Protein AF-A0A8C8GT69-F1 (afdb_monomer_lite)

Sequence (103 aa):
VYASGEIVSGHVILELNRETKVHSMKVIGRGVATAHWLEDHSVGMNAVYNDYTSKITYFRKRQHLIRGNSSAFLEKSHWLFVNRFFSFLLFKKNMSTMLICSK

Radius of gyration: 22.61 Å; chains: 1; bounding box: 60×29×49 Å

Structure (mmCIF, N/CA/C/O backbone):
data_AF-A0A8C8GT69-F1
#
_entry.id   AF-A0A8C8GT69-F1
#
loop_
_atom_site.group_PDB
_atom_site.id
_atom_site.type_symbol
_atom_site.label_atom_id
_atom_site.label_alt_id
_atom_site.label_comp_id
_atom_site.label_asym_id
_atom_site.label_entity_id
_atom_site.label_seq_id
_atom_site.pdbx_PDB_ins_code
_atom_site.Cartn_x
_atom_site.Cartn_y
_atom_site.Cartn_z
_atom_site.occupancy
_atom_site.B_iso_or_equiv
_atom_site.auth_seq_id
_atom_site.auth_comp_id
_atom_site.auth_asym_id
_atom_site.auth_atom_id
_atom_site.pdbx_PDB_model_num
ATOM 1 N N . VAL A 1 1 ? -10.227 0.559 -12.342 1.00 73.62 1 VAL A N 1
ATOM 2 C CA . VAL A 1 1 ? -8.816 0.975 -12.544 1.00 73.62 1 VAL A CA 1
ATOM 3 C C . VAL A 1 1 ? -8.745 2.450 -12.205 1.00 73.62 1 VAL A C 1
ATOM 5 O O . VAL A 1 1 ? -9.679 3.137 -12.584 1.00 73.62 1 VAL A O 1
ATOM 8 N N . TYR A 1 2 ? -7.726 2.895 -11.463 1.00 76.50 2 TYR A N 1
ATOM 9 C CA . TYR A 1 2 ? -7.588 4.296 -11.046 1.00 76.50 2 TYR A CA 1
ATOM 10 C C . TYR A 1 2 ? -6.448 4.996 -11.795 1.00 76.50 2 TYR A C 1
ATOM 12 O O . TYR A 1 2 ? -5.452 4.351 -12.133 1.00 76.50 2 TYR A O 1
ATOM 20 N N . ALA A 1 3 ? -6.563 6.303 -11.997 1.00 77.75 3 ALA A N 1
ATOM 21 C CA . ALA A 1 3 ? -5.600 7.150 -12.693 1.00 77.75 3 ALA A CA 1
ATOM 22 C C . ALA A 1 3 ? -5.089 8.312 -11.821 1.00 77.75 3 ALA A C 1
ATOM 24 O O . ALA A 1 3 ? -5.585 8.594 -10.728 1.00 77.75 3 ALA A O 1
ATOM 25 N N . SER A 1 4 ? -4.055 9.006 -12.310 1.00 80.12 4 SER A N 1
ATOM 26 C CA . SER A 1 4 ? -3.572 10.228 -11.659 1.00 80.12 4 SER A CA 1
ATOM 27 C C . SER A 1 4 ? -4.676 11.286 -11.627 1.00 80.12 4 SER A C 1
ATOM 29 O O . SER A 1 4 ? -5.316 11.551 -12.636 1.00 80.12 4 SER A O 1
ATOM 31 N N . GLY A 1 5 ? -4.829 11.947 -10.484 1.00 78.62 5 GLY A N 1
ATOM 32 C CA . GLY A 1 5 ? -5.864 12.946 -10.226 1.00 78.62 5 GLY A CA 1
ATOM 33 C C . GLY A 1 5 ? -7.137 12.359 -9.623 1.00 78.62 5 GLY A C 1
ATOM 34 O O . GLY A 1 5 ? -7.962 13.119 -9.125 1.00 78.62 5 GLY A O 1
ATOM 35 N N . GLU A 1 6 ? -7.286 11.034 -9.599 1.00 80.81 6 GLU A N 1
ATOM 36 C CA . GLU A 1 6 ? -8.459 10.397 -9.012 1.00 80.81 6 GLU A CA 1
ATOM 37 C C . GLU A 1 6 ? -8.322 10.200 -7.501 1.00 80.81 6 GLU A C 1
ATOM 39 O O . GLU A 1 6 ? -7.228 10.063 -6.937 1.00 80.81 6 GLU A O 1
ATOM 44 N N . ILE A 1 7 ? -9.474 10.188 -6.835 1.00 80.00 7 ILE A N 1
ATOM 45 C CA . ILE A 1 7 ? -9.587 9.921 -5.408 1.00 80.00 7 ILE A CA 1
ATOM 46 C C . ILE A 1 7 ? -9.832 8.428 -5.218 1.00 80.00 7 ILE A C 1
ATOM 48 O O . ILE A 1 7 ? -10.824 7.882 -5.694 1.00 80.00 7 ILE A O 1
ATOM 52 N N . VAL A 1 8 ? -8.951 7.783 -4.462 1.00 81.25 8 VAL A N 1
ATOM 53 C CA . VAL A 1 8 ? -9.171 6.429 -3.957 1.00 81.25 8 VAL A CA 1
ATOM 54 C C . VAL A 1 8 ? -9.746 6.549 -2.558 1.00 81.25 8 VAL A C 1
ATOM 56 O O . VAL A 1 8 ? -9.054 6.984 -1.634 1.00 81.25 8 VAL A O 1
ATOM 59 N N . SER A 1 9 ? -11.007 6.164 -2.402 1.00 82.50 9 SER A N 1
ATOM 60 C CA . SER A 1 9 ? -11.704 6.154 -1.122 1.00 82.50 9 SER A CA 1
ATOM 61 C C . SER A 1 9 ? -12.224 4.766 -0.775 1.00 82.50 9 SER A C 1
ATOM 63 O O . SER A 1 9 ? -12.397 3.905 -1.638 1.00 82.50 9 SER A O 1
ATOM 65 N N . GLY A 1 10 ? -12.446 4.533 0.513 1.00 83.75 10 GLY A N 1
ATOM 66 C CA . GLY A 1 10 ? -12.974 3.268 0.992 1.00 83.75 10 GLY A CA 1
ATOM 67 C C . GLY A 1 10 ? -13.192 3.262 2.493 1.00 83.75 10 GLY A C 1
ATOM 68 O O . GLY A 1 10 ? -12.941 4.248 3.189 1.00 83.75 10 GLY A O 1
ATOM 69 N N . HIS A 1 11 ? -13.647 2.118 2.985 1.00 80.06 11 HIS A N 1
ATOM 70 C CA . HIS A 1 11 ? -13.910 1.895 4.396 1.00 80.06 11 HIS A CA 1
ATOM 71 C C . HIS A 1 11 ? -12.984 0.806 4.916 1.00 80.06 11 HIS A C 1
ATOM 73 O O . HIS A 1 11 ? -12.781 -0.218 4.264 1.00 80.06 11 HIS A O 1
ATOM 79 N N . VAL A 1 12 ? -12.419 1.033 6.095 1.00 79.56 12 VAL A N 1
ATOM 80 C CA . VAL A 1 12 ? -11.842 -0.050 6.890 1.00 79.56 12 VAL A CA 1
ATOM 81 C C . VAL A 1 12 ? -12.947 -0.577 7.782 1.00 79.56 12 VAL A C 1
ATOM 83 O O . VAL A 1 12 ? -13.657 0.224 8.379 1.00 79.56 12 VAL A O 1
ATOM 86 N N . ILE A 1 13 ? -13.090 -1.897 7.845 1.00 77.69 13 ILE A N 1
ATOM 87 C CA . ILE A 1 13 ? -14.003 -2.593 8.747 1.00 77.69 13 ILE A CA 1
ATOM 88 C C . ILE A 1 13 ? -13.135 -3.475 9.641 1.00 77.69 13 ILE A C 1
ATOM 90 O O . ILE A 1 13 ? -12.313 -4.245 9.146 1.00 77.69 13 ILE A O 1
ATOM 94 N N . LEU A 1 14 ? -13.282 -3.322 10.954 1.00 75.56 14 LEU A N 1
ATOM 95 C CA . LEU A 1 14 ? -12.639 -4.176 11.945 1.00 75.56 14 LEU A CA 1
ATOM 96 C C . LEU A 1 14 ? -13.737 -4.911 12.703 1.00 75.56 14 LEU A C 1
ATOM 98 O O . LEU A 1 14 ? -14.584 -4.257 13.290 1.00 75.56 14 LEU A O 1
ATOM 102 N N . GLU A 1 15 ? -13.702 -6.238 12.718 1.00 76.75 15 GLU A N 1
ATOM 103 C CA . GLU A 1 15 ? -14.633 -7.063 13.489 1.00 7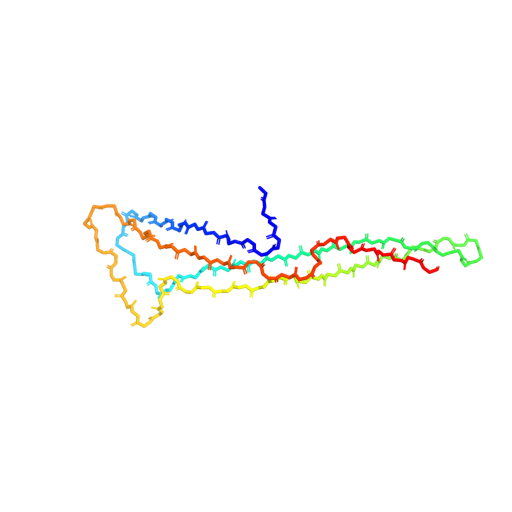6.75 15 GLU A CA 1
ATOM 104 C C . GLU A 1 15 ? -13.884 -7.725 14.646 1.00 76.75 15 GLU A C 1
ATOM 106 O O . GLU A 1 15 ? -12.796 -8.276 14.470 1.00 76.75 15 GLU A O 1
ATOM 111 N N . LEU A 1 16 ? -14.442 -7.633 15.853 1.00 74.50 16 LEU A N 1
ATOM 112 C CA . LEU A 1 16 ? -13.823 -8.137 17.075 1.00 74.50 16 LEU A CA 1
ATOM 113 C C . LEU A 1 16 ? -14.834 -8.971 17.855 1.00 74.50 16 LEU A C 1
ATOM 115 O O . LEU A 1 16 ? -15.934 -8.514 18.155 1.00 74.50 16 LEU A O 1
ATOM 119 N N . ASN A 1 17 ? -14.422 -10.173 18.249 1.00 72.56 17 ASN A N 1
ATOM 120 C CA . ASN A 1 17 ? -15.278 -11.118 18.974 1.00 72.56 17 ASN A CA 1
ATOM 121 C C . ASN A 1 17 ? -15.250 -10.917 20.498 1.00 72.56 17 ASN A C 1
ATOM 123 O O . ASN A 1 17 ? -15.985 -11.569 21.239 1.00 72.56 17 ASN A O 1
ATOM 127 N N . ARG A 1 18 ? -14.352 -10.060 20.997 1.00 74.50 18 ARG A N 1
ATOM 128 C CA . ARG A 1 18 ? -14.160 -9.764 22.421 1.00 74.50 18 ARG A CA 1
ATOM 129 C C . ARG A 1 18 ? -13.767 -8.302 22.593 1.00 74.50 18 ARG A C 1
ATOM 131 O O . ARG A 1 18 ? -13.279 -7.669 21.658 1.00 74.50 18 ARG A O 1
ATOM 138 N N . GLU A 1 19 ? -13.947 -7.794 23.806 1.00 73.69 19 GLU A N 1
ATOM 139 C CA . GLU A 1 19 ? -13.508 -6.449 24.159 1.00 73.69 19 GLU A CA 1
ATOM 140 C C . GLU A 1 19 ? -11.992 -6.364 23.970 1.00 73.69 19 GLU A C 1
ATOM 142 O O . GLU A 1 19 ? -11.234 -7.127 24.568 1.00 73.69 19 GLU A O 1
ATOM 147 N N . THR A 1 20 ? -11.563 -5.491 23.061 1.00 76.94 20 THR A N 1
ATOM 148 C CA . THR A 1 20 ? -10.160 -5.352 22.676 1.00 76.94 20 THR A CA 1
ATOM 149 C C . THR A 1 20 ? -9.812 -3.878 22.643 1.00 76.94 20 THR A C 1
ATOM 151 O O . THR A 1 20 ? -10.421 -3.094 21.914 1.00 76.94 20 THR A O 1
ATOM 154 N N . LYS A 1 21 ? -8.795 -3.495 23.414 1.00 76.06 21 LYS A N 1
ATOM 155 C CA . LYS A 1 21 ? -8.299 -2.121 23.428 1.00 76.06 21 LYS A CA 1
ATOM 156 C C . LYS A 1 21 ? -7.459 -1.866 22.178 1.00 76.06 21 LYS A C 1
ATOM 158 O O . LYS A 1 21 ? -6.319 -2.315 22.082 1.00 76.06 21 LYS A O 1
ATOM 163 N N . VAL A 1 22 ? -8.004 -1.117 21.223 1.00 77.00 22 VAL A N 1
ATOM 164 C CA . VAL A 1 22 ? -7.264 -0.699 20.025 1.00 77.00 22 VAL A CA 1
ATOM 165 C C . VAL A 1 22 ? -6.514 0.593 20.329 1.00 77.00 22 VAL A C 1
ATOM 167 O O . VAL A 1 22 ? -7.116 1.652 20.476 1.00 77.00 22 VAL A O 1
ATOM 170 N N . HIS A 1 23 ? -5.183 0.516 20.418 1.00 81.06 23 HIS A N 1
ATOM 171 C CA . HIS A 1 23 ? -4.355 1.694 20.690 1.00 81.06 23 HIS A CA 1
ATOM 172 C C . HIS A 1 23 ? -4.312 2.647 19.489 1.00 81.06 23 HIS A C 1
ATOM 174 O O . HIS A 1 23 ? -4.536 3.842 19.625 1.00 81.06 23 HIS A O 1
ATOM 180 N N . SER A 1 24 ? -4.048 2.141 18.284 1.00 84.25 24 SER A N 1
ATOM 181 C CA . SER A 1 24 ? -4.060 2.973 17.082 1.00 84.25 24 SER A CA 1
ATOM 182 C C . SER A 1 24 ? -4.393 2.157 15.845 1.00 84.25 24 SER A C 1
ATOM 184 O O . SER A 1 24 ? -4.103 0.965 15.773 1.00 84.25 24 SER A O 1
ATOM 186 N N . MET A 1 25 ? -4.969 2.822 14.851 1.00 83.94 25 MET A N 1
ATOM 187 C CA . MET A 1 25 ? -5.266 2.245 13.548 1.00 83.94 25 MET A CA 1
ATOM 188 C C . MET A 1 25 ? -4.859 3.246 12.479 1.00 83.94 25 MET A C 1
ATOM 190 O O . MET A 1 25 ? -5.153 4.439 12.588 1.00 83.94 25 MET A O 1
ATOM 194 N N . LYS A 1 26 ? -4.166 2.774 11.444 1.00 86.81 26 LYS A N 1
ATOM 195 C CA . LYS A 1 26 ? -3.699 3.608 10.337 1.00 86.81 26 LYS A CA 1
ATOM 196 C C . LYS A 1 26 ? -3.831 2.872 9.013 1.00 86.81 26 LYS A C 1
ATOM 198 O O . LYS A 1 26 ? -3.536 1.685 8.938 1.00 86.81 26 LYS A O 1
ATOM 203 N N . VAL A 1 27 ? -4.193 3.609 7.974 1.00 86.94 27 VAL A N 1
ATOM 204 C CA . VAL A 1 27 ? -4.161 3.160 6.583 1.00 86.94 27 VAL A CA 1
ATOM 205 C C . VAL A 1 27 ? -2.954 3.784 5.908 1.00 86.94 27 VAL A C 1
ATOM 207 O O . VAL A 1 27 ? -2.656 4.967 6.097 1.00 86.94 27 VAL A O 1
ATOM 210 N N . ILE A 1 28 ? -2.238 2.978 5.129 1.00 87.75 28 ILE A N 1
ATOM 211 C CA . ILE A 1 28 ? -1.070 3.415 4.371 1.00 87.75 28 ILE A CA 1
ATOM 212 C C . ILE A 1 28 ? -1.293 3.057 2.906 1.00 87.75 28 ILE A C 1
ATOM 214 O O . ILE A 1 28 ? -1.280 1.886 2.547 1.00 87.75 28 ILE A O 1
ATOM 218 N N . GLY A 1 29 ? -1.455 4.073 2.063 1.00 84.31 29 GLY A N 1
ATOM 219 C CA . GLY A 1 29 ? -1.460 3.918 0.612 1.00 84.31 29 GLY A CA 1
ATOM 220 C C . GLY A 1 29 ? -0.042 4.050 0.063 1.00 84.31 29 GLY A C 1
ATOM 221 O O . GLY A 1 29 ? 0.664 5.015 0.383 1.00 84.31 29 GLY A O 1
ATOM 222 N N . ARG A 1 30 ? 0.394 3.098 -0.767 1.00 85.50 30 ARG A N 1
ATOM 223 C CA . ARG A 1 30 ? 1.718 3.126 -1.398 1.00 85.50 30 ARG A CA 1
ATOM 224 C C . ARG A 1 30 ? 1.643 2.637 -2.844 1.00 85.50 30 ARG A C 1
ATOM 226 O O . ARG A 1 30 ? 1.226 1.512 -3.075 1.00 85.50 30 ARG A O 1
ATOM 233 N N . GLY A 1 31 ? 2.122 3.453 -3.782 1.00 83.69 31 GLY A N 1
ATOM 234 C CA . GLY A 1 31 ? 2.322 3.066 -5.183 1.00 83.69 31 GLY A CA 1
ATOM 235 C C . GLY A 1 31 ? 3.809 2.986 -5.505 1.00 83.69 31 GLY A C 1
ATOM 236 O O . GLY A 1 31 ? 4.520 3.980 -5.342 1.00 83.69 31 GLY A O 1
ATOM 237 N N . VAL A 1 32 ? 4.293 1.820 -5.929 1.00 83.81 32 VAL A N 1
ATOM 238 C CA . VAL A 1 32 ? 5.703 1.564 -6.272 1.00 83.81 32 VAL A CA 1
ATOM 239 C C . VAL A 1 32 ? 5.766 0.894 -7.635 1.00 83.81 32 VAL A C 1
ATOM 241 O O . VAL A 1 32 ? 4.995 -0.026 -7.878 1.00 83.81 32 VAL A O 1
ATOM 244 N N . ALA A 1 33 ? 6.706 1.322 -8.475 1.00 83.50 33 ALA A N 1
ATOM 245 C CA . ALA A 1 33 ? 7.188 0.516 -9.590 1.00 83.50 33 ALA A CA 1
ATOM 246 C C . ALA A 1 33 ? 8.591 0.011 -9.277 1.00 83.50 33 ALA A C 1
ATOM 248 O O . ALA A 1 33 ? 9.426 0.751 -8.748 1.00 83.50 33 ALA A O 1
ATOM 249 N N . THR A 1 34 ? 8.828 -1.240 -9.643 1.00 85.81 34 THR A N 1
ATOM 250 C CA . THR A 1 34 ? 10.152 -1.846 -9.675 1.00 85.81 34 THR A CA 1
ATOM 251 C C . THR A 1 34 ? 10.380 -2.334 -11.098 1.00 85.81 34 THR A C 1
ATOM 253 O O . THR A 1 34 ? 9.488 -2.954 -11.674 1.00 85.81 34 THR A O 1
ATOM 256 N N . ALA A 1 35 ? 11.541 -2.028 -11.658 1.00 86.75 35 ALA A N 1
ATOM 257 C CA . ALA A 1 35 ? 11.991 -2.520 -12.946 1.00 86.75 35 ALA A CA 1
ATOM 258 C C . ALA A 1 35 ? 13.281 -3.313 -12.742 1.00 86.75 35 ALA A C 1
ATOM 260 O O . ALA A 1 35 ? 14.130 -2.904 -11.951 1.00 86.75 35 ALA A O 1
ATOM 261 N N . HIS A 1 36 ? 13.401 -4.428 -13.449 1.00 88.12 36 HIS A N 1
ATOM 262 C CA . HIS A 1 36 ? 14.566 -5.304 -13.444 1.00 88.12 36 HIS A CA 1
ATOM 263 C C . HIS A 1 36 ? 15.024 -5.470 -14.890 1.00 88.12 36 HIS A C 1
ATOM 265 O O . HIS A 1 36 ? 14.175 -5.653 -15.765 1.00 88.12 36 HIS A O 1
ATOM 271 N N . TRP A 1 37 ? 16.324 -5.375 -15.150 1.00 88.44 37 TRP A N 1
ATOM 272 C CA . TRP A 1 37 ? 16.885 -5.635 -16.472 1.00 88.44 37 TRP A CA 1
ATOM 273 C C . TRP A 1 37 ? 18.270 -6.259 -16.359 1.00 88.44 37 TRP A C 1
ATOM 275 O O . TRP A 1 37 ? 19.011 -6.000 -15.413 1.00 88.44 37 TRP A O 1
ATOM 285 N N . LEU A 1 38 ? 18.586 -7.100 -17.337 1.00 89.81 38 LEU A N 1
ATOM 286 C CA . LEU A 1 38 ? 19.894 -7.712 -17.490 1.00 89.81 38 LEU A CA 1
ATOM 287 C C . LEU A 1 38 ? 20.615 -7.001 -18.631 1.00 89.81 38 LEU A C 1
ATOM 289 O O . LEU A 1 38 ? 20.008 -6.764 -19.674 1.00 89.81 38 LEU A O 1
ATOM 293 N N . GLU A 1 39 ? 21.891 -6.693 -18.445 1.00 87.50 39 GLU A N 1
ATOM 294 C CA . GLU A 1 39 ? 22.767 -6.257 -19.533 1.00 87.50 39 GLU A CA 1
ATOM 295 C C . GLU A 1 39 ? 23.859 -7.303 -19.719 1.00 87.50 39 GLU A C 1
ATOM 297 O O . GLU A 1 39 ? 24.562 -7.671 -18.771 1.00 87.50 39 GLU A O 1
ATOM 302 N N . ASP A 1 40 ? 23.988 -7.810 -20.938 1.00 86.38 40 ASP A N 1
ATOM 303 C CA . ASP A 1 40 ? 25.072 -8.688 -21.334 1.00 86.38 40 ASP A CA 1
ATOM 304 C C . ASP A 1 40 ? 26.250 -7.865 -21.855 1.00 86.38 40 ASP A C 1
ATOM 306 O O . ASP A 1 40 ? 26.107 -6.929 -22.638 1.00 86.38 40 ASP A O 1
ATOM 310 N N . HIS A 1 41 ? 27.452 -8.214 -21.410 1.00 80.88 41 HIS A N 1
ATOM 311 C CA . HIS A 1 41 ? 28.677 -7.704 -22.008 1.00 80.88 41 HIS A CA 1
ATOM 312 C C . HIS A 1 41 ? 29.657 -8.855 -22.210 1.00 80.88 41 HIS A C 1
ATOM 314 O O . HIS A 1 41 ? 29.944 -9.642 -21.305 1.00 80.88 41 HIS A O 1
ATOM 320 N N . SER A 1 42 ? 30.167 -8.966 -23.434 1.00 79.62 42 SER A N 1
ATOM 321 C CA . SER A 1 42 ? 31.208 -9.927 -23.779 1.00 79.62 42 SER A CA 1
ATOM 322 C C . SER A 1 42 ? 32.578 -9.284 -23.589 1.00 79.62 42 SER A C 1
ATOM 324 O O . SER A 1 42 ? 32.920 -8.332 -24.294 1.00 79.62 42 SER A O 1
ATOM 326 N N . VAL A 1 43 ? 33.385 -9.817 -22.675 1.00 74.62 43 VAL A N 1
ATOM 327 C CA . VAL A 1 43 ? 34.805 -9.456 -22.553 1.00 74.62 43 VAL A CA 1
ATOM 328 C C . VAL A 1 43 ? 35.621 -10.644 -23.053 1.00 74.62 43 VAL A C 1
ATOM 330 O O . VAL A 1 43 ? 35.837 -11.624 -22.339 1.00 74.62 43 VAL A O 1
ATOM 333 N N . GLY A 1 44 ? 36.030 -10.589 -24.323 1.00 78.25 44 GLY A N 1
ATOM 334 C CA . GLY A 1 44 ? 36.662 -11.723 -25.002 1.00 78.25 44 GLY A CA 1
ATOM 335 C C . GLY A 1 44 ? 35.673 -12.873 -25.227 1.00 78.25 44 GLY A C 1
ATOM 336 O O . GLY A 1 44 ? 34.610 -12.664 -25.799 1.00 78.25 44 GLY A O 1
ATOM 337 N N . MET A 1 45 ? 36.020 -14.085 -24.780 1.00 76.69 45 MET A N 1
ATOM 338 C CA . MET A 1 45 ? 35.173 -15.289 -24.897 1.00 76.69 45 MET A CA 1
ATOM 339 C C . MET A 1 45 ? 34.168 -15.471 -23.744 1.00 76.69 45 MET A C 1
ATOM 341 O O . MET A 1 45 ? 33.376 -16.410 -23.772 1.00 76.69 45 MET A O 1
ATOM 345 N N . ASN A 1 46 ? 34.188 -14.596 -22.735 1.00 75.81 46 ASN A N 1
ATOM 346 C CA . ASN A 1 46 ? 33.322 -14.711 -21.565 1.00 75.81 46 ASN A CA 1
ATOM 347 C C . ASN A 1 46 ? 32.091 -13.812 -21.715 1.00 75.81 46 ASN A C 1
ATOM 349 O O . ASN A 1 46 ? 32.228 -12.595 -21.860 1.00 75.81 46 ASN A O 1
ATOM 353 N N . ALA A 1 47 ? 30.899 -14.408 -21.636 1.00 77.31 47 ALA A N 1
ATOM 354 C CA . ALA A 1 47 ? 29.650 -13.676 -21.459 1.00 77.31 47 ALA A CA 1
ATOM 355 C C . ALA A 1 47 ? 29.464 -13.359 -19.971 1.00 77.31 47 ALA A C 1
ATOM 357 O O . ALA A 1 47 ? 29.374 -14.268 -19.144 1.00 77.31 47 ALA A O 1
ATOM 358 N N . VAL A 1 48 ? 29.429 -12.073 -19.631 1.00 81.00 48 VAL A N 1
ATOM 359 C CA . VAL A 1 48 ? 29.156 -11.597 -18.274 1.00 81.00 48 VAL A CA 1
ATOM 360 C C . VAL A 1 48 ? 27.786 -10.926 -18.274 1.00 81.00 48 VAL A C 1
ATOM 362 O O . VAL A 1 48 ? 27.512 -10.057 -19.101 1.00 81.00 48 VAL A O 1
ATOM 365 N N . TYR A 1 49 ? 26.924 -11.337 -17.347 1.00 80.06 49 TYR A N 1
ATOM 366 C CA . TYR A 1 49 ? 25.597 -10.754 -17.157 1.00 80.06 49 TYR A CA 1
ATOM 367 C C . TYR A 1 49 ? 25.611 -9.821 -15.950 1.00 80.06 49 TYR A C 1
ATOM 369 O O . TYR A 1 49 ? 25.986 -10.236 -14.853 1.00 80.06 49 TYR A O 1
ATOM 377 N N . ASN A 1 50 ? 25.162 -8.584 -16.140 1.00 85.94 50 ASN A N 1
ATOM 378 C CA . ASN A 1 50 ? 24.895 -7.653 -15.052 1.00 85.94 50 ASN A CA 1
ATOM 379 C C . ASN A 1 50 ? 23.394 -7.593 -14.790 1.00 85.94 50 ASN A C 1
ATOM 381 O O . ASN A 1 50 ? 22.619 -7.316 -15.701 1.00 85.94 50 ASN A O 1
ATOM 385 N N . ASP A 1 51 ? 22.995 -7.823 -13.542 1.00 89.44 51 ASP A N 1
ATOM 386 C CA . ASP A 1 51 ? 21.615 -7.652 -13.090 1.00 89.44 51 ASP A CA 1
ATOM 387 C C . ASP A 1 51 ? 21.431 -6.267 -12.466 1.00 89.44 51 ASP A C 1
ATOM 389 O O . ASP A 1 51 ? 22.096 -5.905 -11.490 1.00 89.44 51 ASP A O 1
ATOM 393 N N . TYR A 1 52 ? 20.516 -5.491 -13.041 1.00 86.38 52 TYR A N 1
ATOM 394 C CA . TYR A 1 52 ? 20.152 -4.163 -12.587 1.00 86.38 52 TYR A CA 1
ATOM 395 C C . TYR A 1 52 ? 18.700 -4.111 -12.135 1.00 86.38 52 TYR A C 1
ATOM 397 O O . TYR A 1 52 ? 17.780 -4.671 -12.730 1.00 86.38 52 TYR A O 1
ATOM 405 N N . THR A 1 53 ? 18.475 -3.345 -11.072 1.00 87.12 53 THR A N 1
ATOM 406 C CA . THR A 1 53 ? 17.144 -3.104 -10.526 1.00 87.12 53 THR A CA 1
ATOM 407 C C . THR A 1 53 ? 16.951 -1.617 -10.253 1.00 87.12 53 THR A C 1
ATOM 409 O O . THR A 1 53 ? 17.771 -0.984 -9.590 1.00 87.12 53 THR A O 1
ATOM 412 N N . SER A 1 54 ? 15.822 -1.060 -10.690 1.00 86.44 54 SER A N 1
ATOM 413 C CA . SER A 1 54 ? 15.385 0.302 -10.372 1.00 86.44 54 SER A CA 1
ATOM 414 C C . SER A 1 54 ? 14.050 0.287 -9.648 1.00 86.44 54 SER A C 1
ATOM 416 O O . SER A 1 54 ? 13.149 -0.483 -9.972 1.00 86.44 54 SER A O 1
ATOM 418 N N . LYS A 1 55 ? 13.894 1.164 -8.656 1.00 85.25 55 LYS A N 1
ATOM 419 C CA .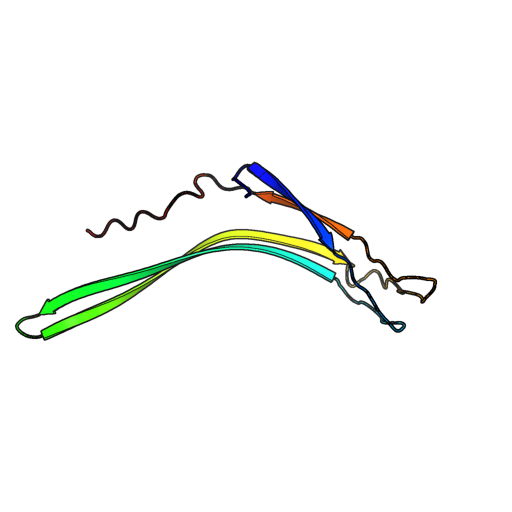 LYS A 1 55 ? 12.687 1.246 -7.832 1.00 85.25 55 LYS A CA 1
ATOM 420 C C . LYS A 1 55 ? 12.261 2.688 -7.639 1.00 85.25 55 LYS A C 1
ATOM 422 O O . LYS A 1 55 ? 12.986 3.486 -7.052 1.00 85.25 55 LYS A O 1
ATOM 427 N N . ILE A 1 56 ? 11.030 3.001 -8.030 1.00 83.94 56 ILE A N 1
ATOM 428 C CA . ILE A 1 56 ? 10.436 4.329 -7.871 1.00 83.94 56 ILE A CA 1
ATOM 429 C C . ILE A 1 56 ? 9.181 4.233 -7.013 1.00 83.94 56 ILE A C 1
ATOM 431 O O . ILE A 1 56 ? 8.304 3.402 -7.230 1.00 83.94 56 ILE A O 1
ATOM 435 N N . THR A 1 57 ? 9.065 5.127 -6.031 1.00 84.31 57 THR A N 1
ATOM 436 C CA . THR A 1 57 ? 7.821 5.311 -5.272 1.00 84.31 57 THR A CA 1
ATOM 437 C C . THR A 1 5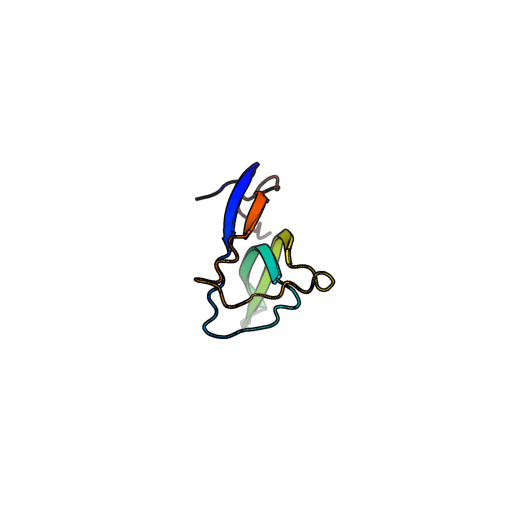7 ? 7.039 6.486 -5.869 1.00 84.31 57 THR A C 1
ATOM 439 O O . THR A 1 57 ? 7.526 7.618 -5.908 1.00 84.31 57 THR A O 1
ATOM 442 N N . TYR A 1 58 ? 5.824 6.230 -6.357 1.00 78.19 58 TYR A N 1
ATOM 443 C CA . TYR A 1 58 ? 4.943 7.258 -6.922 1.00 78.19 58 TYR A CA 1
ATOM 444 C C . TYR A 1 58 ? 4.277 8.081 -5.830 1.00 78.19 58 TYR A C 1
ATOM 446 O O . TYR A 1 58 ? 4.349 9.305 -5.853 1.00 78.19 58 TYR A O 1
ATOM 454 N N . PHE A 1 59 ? 3.692 7.405 -4.845 1.00 79.88 59 PHE A N 1
ATOM 455 C CA . PHE A 1 59 ? 3.082 8.051 -3.695 1.00 79.88 59 PHE A CA 1
ATOM 456 C C . PHE A 1 59 ? 3.256 7.202 -2.440 1.00 79.88 59 PHE A C 1
ATOM 458 O O . PHE A 1 59 ? 3.340 5.971 -2.481 1.00 79.88 59 PHE A O 1
ATOM 465 N N . ARG A 1 60 ? 3.283 7.889 -1.301 1.00 85.62 60 ARG A N 1
ATOM 466 C CA . ARG A 1 60 ? 3.233 7.292 0.029 1.00 85.62 60 ARG A CA 1
ATOM 467 C C . ARG A 1 60 ? 2.354 8.182 0.896 1.00 85.62 60 ARG A C 1
ATOM 469 O O . ARG A 1 60 ? 2.751 9.292 1.238 1.00 85.62 60 ARG A O 1
ATOM 476 N N . LYS A 1 61 ? 1.155 7.713 1.223 1.00 84.81 61 LYS A N 1
ATOM 477 C CA . LYS A 1 61 ? 0.184 8.433 2.053 1.00 84.81 61 LYS A CA 1
ATOM 478 C C . LYS A 1 61 ? -0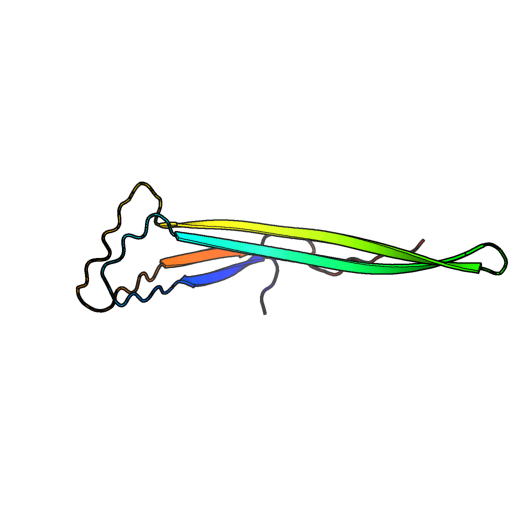.132 7.615 3.293 1.00 84.81 61 LYS A C 1
ATOM 480 O O . LYS A 1 61 ? -0.129 6.388 3.254 1.00 84.81 61 LYS A O 1
ATOM 485 N N . ARG A 1 62 ? -0.344 8.302 4.411 1.00 87.12 62 ARG A N 1
ATOM 486 C CA . ARG A 1 62 ? -0.673 7.698 5.702 1.00 87.12 62 ARG A CA 1
ATOM 487 C C . ARG A 1 62 ? -1.834 8.469 6.303 1.00 87.12 62 ARG A C 1
ATOM 489 O O . ARG A 1 62 ? -1.772 9.692 6.362 1.00 87.12 62 ARG A O 1
ATOM 496 N N . GLN A 1 63 ? -2.848 7.757 6.769 1.00 85.38 63 GLN A N 1
ATOM 497 C CA . GLN A 1 63 ? -3.983 8.328 7.481 1.00 85.38 63 GLN A CA 1
ATOM 498 C C . GLN A 1 63 ? -4.211 7.533 8.759 1.00 85.38 63 GLN A C 1
ATOM 500 O O . GLN A 1 63 ? -4.303 6.310 8.725 1.00 85.38 63 GLN A O 1
ATOM 505 N N . HIS A 1 64 ? -4.288 8.224 9.891 1.00 84.50 64 HIS A N 1
ATOM 506 C CA . HIS A 1 64 ? -4.679 7.608 11.154 1.00 84.50 64 HIS A CA 1
ATOM 507 C C . HIS A 1 64 ? -6.203 7.577 11.242 1.00 84.50 64 HIS A C 1
ATOM 509 O O . HIS A 1 64 ? -6.835 8.626 11.162 1.00 84.50 64 HIS A O 1
ATOM 515 N N . LEU A 1 65 ? -6.766 6.385 11.417 1.00 81.31 65 LEU A N 1
ATOM 516 C CA . LEU A 1 65 ? -8.196 6.173 11.650 1.00 81.31 65 LEU A CA 1
ATOM 517 C C . LEU A 1 65 ? -8.528 6.175 13.150 1.00 81.31 65 LEU A C 1
ATOM 519 O O . LEU A 1 65 ? -9.614 6.593 13.542 1.00 81.31 65 LEU A O 1
ATOM 523 N N . ILE A 1 66 ? -7.573 5.749 13.986 1.00 82.88 66 ILE A N 1
ATOM 524 C CA . ILE A 1 66 ? -7.602 5.842 15.455 1.00 82.88 66 ILE A CA 1
ATOM 525 C C . ILE A 1 66 ? -6.218 6.319 15.914 1.00 82.88 66 ILE A C 1
ATOM 527 O O . ILE A 1 66 ? -5.198 5.759 15.493 1.00 82.88 66 ILE A O 1
ATOM 531 N N . ARG A 1 67 ? -6.161 7.360 16.753 1.00 77.50 67 ARG A N 1
ATOM 532 C CA . ARG A 1 67 ? -4.911 7.901 17.316 1.00 77.50 67 ARG A CA 1
ATOM 533 C C . ARG A 1 67 ? -4.685 7.348 18.730 1.00 77.50 67 ARG A C 1
ATOM 535 O O . ARG A 1 67 ? -5.629 7.284 19.505 1.00 77.50 67 ARG A O 1
ATOM 542 N N . GLY A 1 68 ? -3.425 7.048 19.065 1.00 67.75 68 GLY A N 1
ATOM 543 C CA . GLY A 1 68 ? -2.960 6.485 20.351 1.00 67.75 68 GLY A CA 1
ATOM 544 C C . GLY A 1 68 ? -3.481 7.150 21.627 1.00 67.75 68 GLY A C 1
ATOM 545 O O . GLY A 1 68 ? -3.537 6.509 22.673 1.00 67.75 68 GLY A O 1
ATOM 546 N N . ASN A 1 69 ? -3.877 8.421 21.527 1.00 62.19 69 ASN A N 1
ATOM 547 C CA . ASN A 1 69 ? -4.284 9.249 22.662 1.00 62.19 69 ASN A CA 1
ATOM 548 C C . ASN A 1 69 ? -5.800 9.260 22.899 1.00 62.19 69 ASN A C 1
ATOM 550 O O . ASN A 1 69 ? -6.246 9.716 23.944 1.00 62.19 69 ASN A O 1
ATOM 554 N N . SER A 1 70 ? -6.596 8.768 21.947 1.00 55.09 70 SER A N 1
ATOM 555 C CA . SER A 1 70 ? -8.018 8.512 22.149 1.00 55.09 70 SER A CA 1
ATOM 556 C C . SER A 1 70 ? -8.159 7.023 22.433 1.00 55.09 70 SER A C 1
ATOM 558 O O . SER A 1 70 ? -8.164 6.220 21.500 1.00 55.09 70 SER A O 1
ATOM 560 N N . SER A 1 71 ? -8.217 6.630 23.705 1.00 52.28 71 SER A N 1
ATOM 561 C CA . SER A 1 71 ? -8.595 5.267 24.077 1.00 52.28 71 SER A CA 1
ATOM 562 C C . SER A 1 71 ? -10.048 5.035 23.663 1.00 52.28 71 SER A C 1
ATOM 564 O O . SER A 1 71 ? -10.968 5.265 24.442 1.00 52.28 71 SER A O 1
ATOM 566 N N . ALA A 1 72 ? -10.262 4.643 22.409 1.00 55.75 72 ALA A N 1
ATOM 567 C CA . ALA A 1 72 ? -11.553 4.170 21.953 1.00 55.75 72 ALA A CA 1
ATOM 568 C C . ALA A 1 72 ? -11.768 2.798 22.599 1.00 55.75 72 ALA A C 1
ATOM 570 O O . ALA A 1 72 ? -11.177 1.801 22.179 1.00 55.75 72 ALA A O 1
ATOM 571 N N . PHE A 1 73 ? -12.548 2.770 23.677 1.00 52.66 73 PHE A N 1
ATOM 572 C CA . PHE A 1 73 ? -13.076 1.528 24.216 1.00 52.66 73 PHE A CA 1
ATOM 573 C C . PHE A 1 73 ? -14.102 1.014 23.208 1.00 52.66 73 PHE A C 1
ATOM 575 O O . PHE A 1 73 ? -15.130 1.642 22.967 1.00 52.66 73 PHE A O 1
ATOM 582 N N . LEU A 1 74 ? -13.761 -0.083 22.537 1.00 56.44 74 LEU A N 1
ATOM 583 C CA . LEU A 1 74 ? -14.672 -0.794 21.652 1.00 56.44 74 LEU A CA 1
ATOM 584 C C . LEU A 1 74 ? -15.521 -1.707 22.541 1.00 56.44 74 LEU A C 1
ATOM 586 O O . LEU A 1 74 ? -15.225 -2.891 22.700 1.00 56.44 74 LEU A O 1
ATOM 590 N N . GLU A 1 75 ? -16.510 -1.110 23.206 1.00 46.75 75 GLU A N 1
ATOM 591 C CA . GLU A 1 75 ? -17.412 -1.818 24.112 1.00 46.75 75 GLU A CA 1
ATOM 592 C C . GLU A 1 75 ? -18.440 -2.632 23.312 1.00 46.75 75 GLU A C 1
ATOM 594 O O . GLU A 1 75 ? -18.957 -2.182 22.290 1.00 46.75 75 GLU A O 1
ATOM 599 N N . LYS A 1 76 ? -18.689 -3.863 23.773 1.00 49.91 76 LYS A N 1
ATOM 600 C CA . LYS A 1 76 ? -19.362 -4.992 23.098 1.00 49.91 76 LYS A CA 1
ATOM 601 C C . LYS A 1 76 ? -20.840 -4.798 22.713 1.00 49.91 76 LYS A C 1
ATOM 603 O O . LYS A 1 76 ? -21.566 -5.779 22.552 1.00 49.91 76 LYS A O 1
ATOM 608 N N . SER A 1 77 ? -21.322 -3.584 22.528 1.00 40.53 77 SER A N 1
ATOM 609 C CA . SER A 1 77 ? -22.738 -3.339 22.269 1.00 40.53 77 SER A CA 1
ATOM 610 C C . SER A 1 77 ? -23.022 -3.390 20.768 1.00 40.53 77 SER A C 1
ATOM 612 O O . SER A 1 77 ? -23.171 -2.370 20.110 1.00 40.53 77 SER A O 1
ATOM 614 N N . HIS A 1 78 ? -23.084 -4.627 20.264 1.00 39.47 78 HIS A N 1
ATOM 615 C CA . HIS A 1 78 ? -23.640 -5.054 18.974 1.00 39.47 78 HIS A CA 1
ATOM 616 C C . HIS A 1 78 ? -22.859 -4.590 17.733 1.00 39.47 78 HIS A C 1
ATOM 618 O O . HIS A 1 78 ? -23.102 -3.528 17.175 1.00 39.47 78 HIS A O 1
ATOM 624 N N . TRP A 1 79 ? -21.963 -5.473 17.273 1.00 40.00 79 TRP A N 1
ATOM 625 C CA . TRP A 1 79 ? -21.133 -5.347 16.071 1.00 40.00 79 TRP A CA 1
ATOM 626 C C . TRP A 1 79 ? -20.229 -4.113 16.078 1.00 40.00 79 TRP A C 1
ATOM 628 O O . TRP A 1 79 ? -20.615 -3.012 15.698 1.00 40.00 79 TRP A O 1
ATOM 638 N N . LEU A 1 80 ? -18.979 -4.321 16.488 1.00 46.16 80 LEU A N 1
ATOM 639 C CA . LEU A 1 80 ? -17.927 -3.307 16.555 1.00 46.16 80 LEU A CA 1
ATOM 640 C C . LEU A 1 80 ? -17.464 -2.852 15.160 1.00 46.16 80 LEU A C 1
ATOM 642 O O . LEU A 1 80 ? -16.273 -2.855 14.885 1.00 46.16 80 LEU A O 1
ATOM 646 N N . PHE A 1 81 ? -18.373 -2.450 14.271 1.00 47.91 81 PHE A N 1
ATOM 647 C CA . PHE A 1 81 ? -18.042 -1.863 12.980 1.00 47.91 81 PHE A CA 1
ATOM 648 C C . PHE A 1 81 ? -17.334 -0.526 13.205 1.00 47.91 81 PHE A C 1
ATOM 650 O O . PHE A 1 81 ? -17.950 0.539 13.254 1.00 47.91 81 PHE A O 1
ATOM 657 N N . VAL A 1 82 ? -16.005 -0.551 13.300 1.00 55.56 82 VAL A N 1
ATOM 658 C CA . VAL A 1 82 ? -15.197 0.658 13.121 1.00 55.56 82 VAL A CA 1
ATOM 659 C C . VAL A 1 82 ? -15.228 0.983 11.637 1.00 55.56 82 VAL A C 1
ATOM 661 O O . VAL A 1 82 ? -14.282 0.683 10.928 1.00 55.56 82 VAL A O 1
ATOM 664 N N . ASN A 1 83 ? -16.329 1.561 11.158 1.00 53.38 83 ASN A N 1
ATOM 665 C CA . ASN A 1 83 ? -16.443 2.017 9.783 1.00 53.38 83 ASN A CA 1
ATOM 666 C C . ASN A 1 83 ? -15.772 3.389 9.670 1.00 53.38 83 ASN A C 1
ATOM 668 O O . ASN A 1 83 ? -16.353 4.437 9.965 1.00 53.38 83 ASN A O 1
ATOM 672 N N . ARG A 1 84 ? -14.485 3.374 9.323 1.00 65.88 84 ARG A N 1
ATOM 673 C CA . ARG A 1 84 ? -13.693 4.593 9.160 1.00 65.88 84 ARG A CA 1
ATOM 674 C C . ARG A 1 84 ? -13.347 4.780 7.695 1.00 65.88 84 ARG A C 1
ATOM 676 O O . ARG A 1 84 ? -12.637 3.976 7.093 1.00 65.88 84 ARG A O 1
ATOM 683 N N . PHE A 1 85 ? -13.854 5.881 7.159 1.00 67.75 85 PHE A N 1
ATOM 684 C CA . PHE A 1 85 ? -13.583 6.330 5.808 1.00 67.75 85 PHE A CA 1
ATOM 685 C C . PHE A 1 85 ? -12.123 6.770 5.660 1.00 67.75 85 PHE A C 1
ATOM 687 O O . PHE A 1 85 ? -11.600 7.534 6.480 1.00 67.75 85 PHE A O 1
ATOM 694 N N . PHE A 1 86 ? -11.477 6.319 4.591 1.00 74.00 86 PHE A N 1
ATOM 695 C CA . PHE A 1 86 ? -10.218 6.877 4.115 1.00 74.00 86 PHE A CA 1
ATOM 696 C C . PHE A 1 86 ? -10.408 7.458 2.717 1.00 74.00 86 PHE A C 1
ATOM 698 O O . PHE A 1 86 ? -11.252 7.005 1.944 1.00 74.00 86 PHE A O 1
ATOM 705 N N . SER A 1 87 ? -9.600 8.461 2.389 1.00 68.69 87 SER A N 1
ATOM 706 C CA . SER A 1 87 ? -9.571 9.058 1.058 1.00 68.69 87 SER A CA 1
ATOM 707 C C . SER A 1 87 ? -8.165 9.547 0.744 1.00 68.69 87 SER A C 1
ATOM 709 O O . SER A 1 87 ? -7.555 10.285 1.523 1.00 68.69 87 SER A O 1
ATOM 711 N N . PHE A 1 88 ? -7.636 9.115 -0.397 1.00 71.31 88 PHE A N 1
ATOM 712 C CA . PHE A 1 88 ? -6.343 9.536 -0.911 1.00 71.31 88 PHE A CA 1
ATOM 713 C C . PHE A 1 88 ? -6.495 10.063 -2.328 1.00 71.31 88 PHE A C 1
ATOM 715 O O . PHE A 1 88 ? -6.886 9.334 -3.234 1.00 71.31 88 PHE A O 1
ATOM 722 N N . LEU A 1 89 ? -6.105 11.318 -2.528 1.00 66.00 89 LEU A N 1
ATOM 723 C CA . LEU A 1 89 ? -5.938 11.875 -3.861 1.00 66.00 89 LEU A CA 1
ATOM 724 C C . LEU A 1 89 ? -4.616 11.378 -4.463 1.00 66.00 89 LEU A C 1
ATOM 726 O O . LEU A 1 89 ? -3.540 11.576 -3.879 1.00 66.00 89 LEU A O 1
ATOM 730 N N . LEU A 1 90 ? -4.697 10.720 -5.619 1.00 65.88 90 LEU A N 1
ATOM 731 C CA . LEU A 1 90 ? -3.541 10.236 -6.364 1.00 65.88 90 LEU A CA 1
ATOM 732 C C . LEU A 1 90 ? -2.880 11.400 -7.103 1.00 65.88 90 LEU A C 1
ATOM 734 O O . LEU A 1 90 ? -3.282 11.766 -8.198 1.00 65.88 90 LEU A O 1
ATOM 738 N N . PHE A 1 91 ? -1.825 11.974 -6.531 1.00 55.03 91 PHE A N 1
ATOM 739 C CA . PHE A 1 91 ? -0.987 12.932 -7.253 1.00 55.03 91 PHE A CA 1
ATOM 740 C C . PHE A 1 91 ? 0.264 12.250 -7.807 1.00 55.03 91 PHE A C 1
ATOM 742 O O . PHE A 1 91 ? 1.173 11.940 -7.033 1.00 55.03 91 PHE A O 1
ATOM 749 N N . LYS A 1 92 ? 0.365 12.104 -9.139 1.00 55.84 92 LYS A N 1
ATOM 750 C CA . LYS A 1 92 ? 1.652 12.282 -9.834 1.00 55.84 92 LYS A CA 1
ATOM 751 C C . LYS A 1 92 ? 1.505 12.543 -11.337 1.00 55.84 92 LYS A C 1
ATOM 753 O O . LYS A 1 92 ? 0.921 11.742 -12.059 1.00 55.84 92 LYS A O 1
ATOM 758 N N . LYS A 1 93 ? 2.167 13.611 -11.812 1.00 49.59 93 LYS A N 1
ATOM 759 C CA . LYS A 1 93 ? 2.527 13.785 -13.228 1.00 49.59 93 LYS A CA 1
ATOM 760 C C . LYS A 1 93 ? 3.264 12.527 -13.709 1.00 49.59 93 LYS A C 1
ATOM 762 O O . LYS A 1 93 ? 4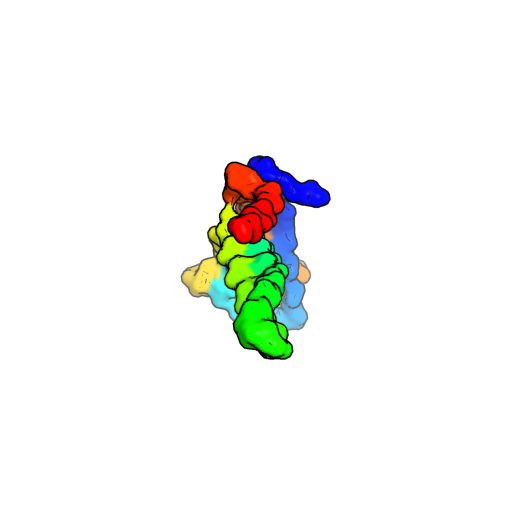.266 12.146 -13.110 1.00 49.59 93 LYS A O 1
ATOM 767 N N . ASN A 1 94 ? 2.744 11.936 -14.781 1.00 52.53 94 A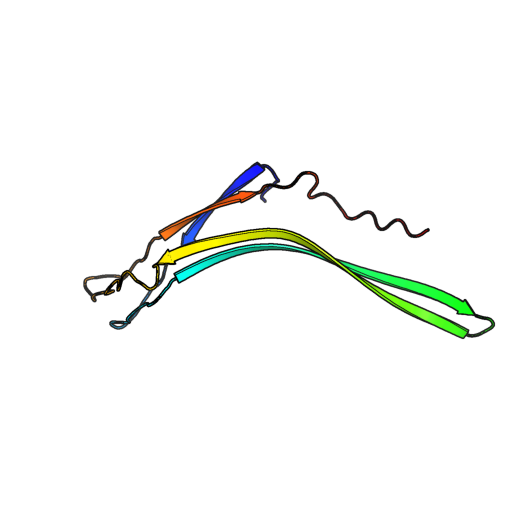SN A N 1
ATOM 768 C CA . ASN A 1 94 ? 3.282 10.790 -15.510 1.00 52.53 94 ASN A CA 1
ATOM 769 C C . ASN A 1 94 ? 3.461 9.507 -14.665 1.00 52.53 94 ASN A C 1
ATOM 771 O O . ASN A 1 94 ? 4.560 9.132 -14.264 1.00 52.53 94 ASN A O 1
ATOM 775 N N . MET A 1 95 ? 2.347 8.811 -14.406 1.00 52.69 95 MET A N 1
ATOM 776 C CA . MET A 1 95 ? 2.357 7.408 -13.955 1.00 52.69 95 MET A CA 1
ATOM 777 C C . MET A 1 95 ? 2.753 6.425 -15.074 1.00 52.69 95 MET A C 1
ATOM 779 O O . MET A 1 95 ? 2.847 5.225 -14.827 1.00 52.69 95 MET A O 1
ATOM 783 N N . SER A 1 96 ? 2.983 6.925 -16.288 1.00 48.25 96 SER A N 1
ATOM 784 C CA . SER A 1 96 ? 3.324 6.136 -17.464 1.00 48.25 96 SER A CA 1
ATOM 785 C C . SER A 1 96 ? 4.796 5.722 -17.427 1.00 48.25 96 SER A C 1
ATOM 787 O O . SER A 1 96 ? 5.680 6.568 -17.321 1.00 48.25 96 SER A O 1
ATOM 789 N N . THR A 1 97 ? 5.008 4.406 -17.476 1.00 47.16 97 THR A N 1
ATOM 790 C CA . THR A 1 97 ? 6.123 3.712 -18.141 1.00 47.16 97 THR A CA 1
ATOM 791 C C . THR A 1 97 ? 7.515 4.333 -17.976 1.00 47.16 97 THR A C 1
ATOM 793 O O . THR A 1 97 ? 7.895 5.276 -18.665 1.00 47.16 97 THR A O 1
ATOM 796 N N . MET A 1 98 ? 8.326 3.732 -17.099 1.00 41.06 98 MET A N 1
ATOM 797 C CA . MET A 1 98 ? 9.778 3.914 -17.120 1.00 41.06 98 MET A CA 1
ATOM 798 C C . MET A 1 98 ? 10.301 3.391 -18.467 1.00 41.06 98 MET A C 1
ATOM 800 O O . MET A 1 98 ? 10.434 2.186 -18.652 1.00 41.06 98 MET A O 1
ATOM 804 N N . LEU A 1 99 ? 10.550 4.290 -19.419 1.00 40.66 99 LEU A N 1
ATOM 805 C CA . LEU A 1 99 ? 11.383 4.002 -20.583 1.00 40.66 99 LEU A CA 1
ATOM 806 C C . LEU A 1 99 ? 12.811 3.831 -20.061 1.00 40.66 99 LEU A C 1
ATOM 808 O O . LEU A 1 99 ? 13.483 4.812 -19.746 1.00 40.66 99 LEU A O 1
ATOM 812 N N . ILE A 1 100 ? 13.249 2.584 -19.900 1.00 44.66 100 ILE A N 1
ATOM 813 C CA . ILE A 1 100 ? 14.670 2.286 -19.735 1.00 44.66 100 ILE A CA 1
ATOM 814 C C . ILE A 1 100 ? 15.285 2.499 -21.120 1.00 44.66 100 ILE A C 1
ATOM 816 O O . ILE A 1 100 ? 15.226 1.617 -21.971 1.00 44.66 100 ILE A O 1
ATOM 820 N N . CYS A 1 101 ? 15.809 3.699 -21.382 1.00 35.44 101 CYS A N 1
ATOM 821 C CA . CYS A 1 101 ? 16.752 3.875 -22.481 1.00 35.44 101 CYS A CA 1
ATOM 822 C C . CYS A 1 101 ? 18.039 3.147 -22.087 1.00 35.44 101 CYS A C 1
ATOM 824 O O . CYS A 1 101 ? 18.824 3.676 -21.299 1.00 35.44 101 CYS A O 1
ATOM 826 N N . SER A 1 102 ? 18.221 1.936 -22.611 1.00 35.66 102 SER A N 1
ATOM 827 C CA . SER A 1 102 ? 19.550 1.339 -22.735 1.00 35.66 102 SER A CA 1
ATOM 828 C C . SER A 1 102 ? 20.316 2.154 -23.785 1.00 35.66 102 SER A C 1
ATOM 830 O O . SER A 1 102 ? 19.721 2.593 -24.775 1.00 35.66 102 SER A O 1
ATOM 832 N N . LYS A 1 103 ? 21.565 2.498 -23.477 1.00 36.72 103 LYS A N 1
ATOM 833 C CA . LYS A 1 103 ? 22.369 3.483 -24.209 1.00 36.72 103 LYS A CA 1
ATOM 834 C C . LYS A 1 103 ? 23.149 2.836 -25.342 1.00 36.72 103 LYS A C 1
ATOM 836 O O . LYS A 1 103 ? 23.593 1.689 -25.140 1.00 36.72 103 LYS A O 1
#

pLDDT: mean 71.56, std 15.61, range [35.44, 89.81]

Foldseek 3Di:
DDDAQDKDKDWDWDWDPDFDFDQWDKDKDWDKDKDKDWDWDDDDPDIDIDIDMDMDTQDIDMDILGHNVPRPGQDPPPTSTSTGMDMDRRDDDDPDDDPPPDD

Secondary structure (DSSP, 8-state):
---TT-EEEEEE----SS---B--EEEEEEEEEEEEEEEEEEETTEEEEEEEEEEEEEEEEEEEEE-TTS-B----SS-----EEEEEE---S--S-------

Organism: Oncorhynchus tshawytscha (NCBI:txid74940)

InterPro domains:
  IPR011021 Arrestin-like, N-terminal [PF00339] (1-68)
  IPR014752 Arrestin-like, C-terminal domain superfamily [G3DSA:2.60.40.640] (1-88)
  IPR014756 Immunoglobulin E-set [SSF81296] (1-67)